Protein AF-A0A8H5FIM6-F1 (afdb_monomer)

Foldseek 3Di:
DDWDKDFDPPVVDPPDPVVSVVSVVVARFTATWDADPVVRQIVVHDDDDDPVDDDPDDPPVRRPAGCPDPVNVVVVVVVVVVVVVVVVVVVVVVVD

Radius of gyration: 16.56 Å; Cα contacts (8 Å, |Δi|>4): 83; chains: 1; bounding box: 33×30×46 Å

Solvent-accessible surface area (backbone atoms only — not comparable to full-atom values): 6013 Å² total; per-residue (Å²): 121,56,75,67,78,68,77,65,80,89,64,92,78,57,92,40,72,66,54,46,54,48,50,57,69,71,38,55,45,36,42,82,43,48,39,42,75,93,78,71,43,50,44,67,68,77,76,76,86,54,92,91,48,94,60,90,69,78,60,78,86,51,50,76,28,39,45,80,42,75,67,23,36,51,53,51,51,52,53,51,52,54,51,50,52,52,53,54,54,51,62,62,63,75,75,114

Organism: NCBI:txid182062

Secondary structure (DSSP, 8-state):
-----------TT-SSHHHHHHHHHT--EE---EEETTTTEEESPPPPPPSSS---SPPGGG--EETTSHHHHHHHHHHHHHHHHHHHHHHHHTT-

Mean predicted aligned error: 10.17 Å

Sequence (96 aa):
MFIEIKTYLCLDDMASRELADRQIATGMRFAEYKYEAATRKLTPTAIPWDHEVVNDVAPAERWQHELLDRDGEKVFRRVVEEVKSMCSAITIQSST

pLDDT: mean 73.49, std 16.87, range [37.88, 92.5]

Structure (mmCIF, N/CA/C/O backbone):
data_AF-A0A8H5FIM6-F1
#
_entry.id   AF-A0A8H5FIM6-F1
#
loop_
_atom_site.group_PDB
_atom_site.id
_atom_site.type_symbol
_atom_site.label_atom_id
_atom_site.label_alt_id
_atom_site.label_comp_id
_atom_site.label_asym_id
_atom_site.label_entity_id
_atom_site.label_seq_id
_atom_site.pdbx_PDB_ins_code
_atom_site.Cartn_x
_atom_site.Cartn_y
_atom_site.Cartn_z
_atom_site.occupancy
_atom_site.B_iso_or_equiv
_atom_site.auth_seq_id
_atom_site.auth_comp_id
_atom_site.auth_asym_id
_atom_site.auth_atom_id
_atom_site.pdbx_PDB_model_num
ATOM 1 N N . MET A 1 1 ? -7.236 -2.121 11.837 1.00 46.69 1 MET A N 1
ATOM 2 C CA . MET A 1 1 ? -6.691 -2.382 10.486 1.00 46.69 1 MET A CA 1
ATOM 3 C C . MET A 1 1 ? -5.215 -2.008 10.537 1.00 46.69 1 MET A C 1
ATOM 5 O O . MET A 1 1 ? -4.876 -1.140 11.319 1.00 46.69 1 MET A O 1
ATOM 9 N N . PHE A 1 2 ? -4.319 -2.694 9.838 1.00 37.88 2 PHE A N 1
ATOM 10 C CA . PHE A 1 2 ? -2.902 -2.308 9.776 1.00 37.88 2 PHE A CA 1
ATOM 11 C C . PHE A 1 2 ? -2.620 -1.982 8.315 1.00 37.88 2 PHE A C 1
ATOM 13 O O . PHE A 1 2 ? -3.001 -2.764 7.448 1.00 37.88 2 PHE A O 1
ATOM 20 N N . ILE A 1 3 ? -2.057 -0.813 8.030 1.00 43.81 3 ILE A N 1
ATOM 21 C CA . ILE A 1 3 ? -1.744 -0.418 6.657 1.00 43.81 3 ILE A CA 1
ATOM 22 C C . ILE A 1 3 ? -0.233 -0.279 6.585 1.00 43.81 3 ILE A C 1
ATOM 24 O O . ILE A 1 3 ? 0.346 0.594 7.227 1.00 43.81 3 ILE A O 1
ATOM 28 N N . GLU A 1 4 ? 0.397 -1.171 5.831 1.00 41.09 4 GLU A N 1
ATOM 29 C CA . GLU A 1 4 ? 1.811 -1.070 5.505 1.00 41.09 4 GLU A CA 1
ATOM 30 C C . GLU A 1 4 ? 1.933 -0.316 4.181 1.00 41.09 4 GLU A C 1
ATOM 32 O O . GLU A 1 4 ? 1.568 -0.832 3.125 1.00 41.09 4 GLU A O 1
ATOM 37 N N . ILE A 1 5 ? 2.412 0.926 4.237 1.00 49.16 5 ILE A N 1
ATOM 38 C CA . ILE A 1 5 ? 2.738 1.695 3.037 1.00 49.16 5 ILE A CA 1
ATOM 39 C C . ILE A 1 5 ? 4.228 1.516 2.787 1.00 49.16 5 ILE A C 1
ATOM 41 O O . ILE A 1 5 ? 5.057 2.184 3.404 1.00 49.16 5 ILE A O 1
ATOM 45 N N . LYS A 1 6 ? 4.578 0.609 1.878 1.00 50.75 6 LYS A N 1
ATOM 46 C CA . LYS A 1 6 ? 5.948 0.519 1.382 1.00 50.75 6 LYS A CA 1
ATOM 47 C C . LYS A 1 6 ? 6.125 1.488 0.217 1.00 50.75 6 LYS A C 1
ATOM 49 O O . LYS A 1 6 ? 5.668 1.228 -0.893 1.00 50.75 6 LYS A O 1
ATOM 54 N N . THR A 1 7 ? 6.774 2.619 0.472 1.00 45.94 7 THR A N 1
ATOM 55 C CA . THR A 1 7 ? 7.263 3.506 -0.588 1.00 45.94 7 THR A CA 1
ATOM 56 C C . THR A 1 7 ? 8.671 3.066 -0.963 1.00 45.94 7 THR A C 1
ATOM 58 O O . THR A 1 7 ? 9.611 3.314 -0.210 1.00 45.94 7 THR A O 1
ATOM 61 N N . TYR A 1 8 ? 8.823 2.415 -2.111 1.00 46.22 8 TYR A N 1
ATOM 62 C CA . TYR A 1 8 ? 10.138 2.176 -2.693 1.00 46.22 8 TYR A CA 1
ATOM 63 C C . TYR A 1 8 ? 10.373 3.236 -3.769 1.00 46.22 8 TYR A C 1
ATOM 65 O O . TYR A 1 8 ? 9.575 3.379 -4.695 1.00 46.22 8 TYR A O 1
ATOM 73 N N . LEU A 1 9 ? 11.469 3.989 -3.659 1.00 44.78 9 LEU A N 1
ATOM 74 C CA . LEU A 1 9 ? 12.103 4.513 -4.863 1.00 44.78 9 LEU A CA 1
ATOM 75 C C . LEU A 1 9 ? 12.707 3.280 -5.534 1.00 44.78 9 LEU A C 1
ATOM 77 O O . LEU A 1 9 ? 13.582 2.646 -4.951 1.00 44.78 9 LEU A O 1
ATOM 81 N N . CYS A 1 10 ? 12.194 2.889 -6.699 1.00 41.59 10 CYS A N 1
ATOM 82 C CA . CYS A 1 10 ? 12.852 1.870 -7.507 1.00 41.59 10 CYS A CA 1
ATOM 83 C C . CYS A 1 10 ? 14.192 2.473 -7.958 1.00 41.59 10 CYS A C 1
ATOM 85 O O . CYS A 1 10 ? 14.221 3.298 -8.869 1.00 41.59 10 CYS A O 1
ATOM 87 N N . LEU A 1 11 ? 15.269 2.168 -7.228 1.00 49.19 11 LEU A N 1
ATOM 88 C CA . LEU A 1 11 ? 16.625 2.668 -7.485 1.00 49.19 11 LEU A CA 1
ATOM 89 C C . LEU A 1 11 ? 17.492 1.611 -8.183 1.00 49.19 11 LEU A C 1
ATOM 91 O O . LEU A 1 11 ? 18.709 1.776 -8.237 1.00 49.19 11 LEU A O 1
ATOM 95 N N . ASP A 1 12 ? 16.886 0.542 -8.707 1.00 43.84 12 ASP A N 1
ATOM 96 C CA . ASP A 1 12 ? 17.611 -0.649 -9.165 1.00 43.84 12 ASP A CA 1
ATOM 97 C C . ASP A 1 12 ? 18.520 -0.404 -10.386 1.00 43.84 12 ASP A C 1
ATOM 99 O O . ASP A 1 12 ? 19.359 -1.246 -10.691 1.00 43.84 12 ASP A O 1
ATOM 103 N N . ASP A 1 13 ? 18.440 0.761 -11.045 1.00 48.09 13 ASP A N 1
ATOM 104 C CA . ASP A 1 13 ? 19.359 1.142 -12.131 1.00 48.09 13 ASP A CA 1
ATOM 105 C C . ASP A 1 13 ? 19.540 2.670 -12.261 1.00 48.09 13 ASP A C 1
ATOM 107 O O . ASP A 1 13 ? 19.192 3.305 -13.260 1.00 48.09 13 ASP A O 1
ATOM 111 N N . MET A 1 14 ? 20.034 3.324 -11.206 1.00 49.34 14 MET A N 1
ATOM 112 C CA . MET A 1 14 ? 20.254 4.779 -11.212 1.00 49.34 14 MET A CA 1
ATOM 113 C C . MET A 1 14 ? 21.707 5.115 -11.545 1.00 49.34 14 MET A C 1
ATOM 115 O O . MET A 1 14 ? 22.449 5.638 -10.715 1.00 49.34 14 MET A O 1
ATOM 119 N N . ALA A 1 15 ? 22.118 4.851 -12.786 1.00 53.69 15 ALA A N 1
ATOM 120 C CA . ALA A 1 15 ? 23.452 5.208 -13.277 1.00 53.69 15 ALA A CA 1
ATOM 121 C C . ALA A 1 15 ? 23.739 6.729 -13.237 1.00 53.69 15 ALA A C 1
ATOM 123 O O . ALA A 1 15 ? 24.892 7.147 -13.365 1.00 53.69 15 ALA A O 1
ATOM 124 N N . SER A 1 16 ? 22.716 7.580 -13.066 1.00 53.66 16 SER A N 1
ATOM 125 C CA . SER A 1 16 ? 22.882 9.030 -12.963 1.00 53.66 16 SER A CA 1
ATOM 126 C C . SER A 1 16 ? 21.738 9.732 -12.221 1.00 53.66 16 SER A C 1
ATOM 128 O O . SER A 1 16 ? 20.601 9.261 -12.161 1.00 53.66 16 SER A O 1
ATOM 130 N N . ARG A 1 17 ? 22.046 10.928 -11.702 1.00 54.16 17 ARG A N 1
ATOM 131 C CA . ARG A 1 17 ? 21.091 11.850 -11.064 1.00 54.16 17 ARG A CA 1
ATOM 132 C C . ARG A 1 17 ? 19.944 12.255 -11.998 1.00 54.16 17 ARG A C 1
ATOM 134 O O . ARG A 1 17 ? 18.825 12.424 -11.543 1.00 54.16 17 ARG A O 1
ATOM 141 N N . GLU A 1 18 ? 20.204 12.325 -13.300 1.00 57.53 18 GLU A N 1
ATOM 142 C CA . GLU A 1 18 ? 19.204 12.662 -14.317 1.00 57.53 18 GLU A CA 1
ATOM 143 C C . GLU A 1 18 ? 18.159 11.554 -14.497 1.00 57.53 18 GLU A C 1
ATOM 145 O O . GLU A 1 18 ? 16.979 11.851 -14.647 1.00 57.53 18 GLU A O 1
ATOM 150 N N . LEU A 1 19 ? 18.559 10.278 -14.419 1.00 55.44 19 LEU A N 1
ATOM 151 C CA . LEU A 1 19 ? 17.618 9.157 -14.417 1.00 55.44 19 LEU A CA 1
ATOM 152 C C . LEU A 1 19 ? 16.771 9.161 -13.137 1.00 55.44 19 LEU A C 1
ATOM 154 O O . LEU A 1 19 ? 15.575 8.893 -13.212 1.00 55.44 19 LEU A O 1
ATOM 158 N N . ALA A 1 20 ? 17.361 9.506 -11.986 1.00 55.97 20 ALA A N 1
ATOM 159 C CA . ALA A 1 20 ? 16.635 9.612 -10.717 1.00 55.97 20 ALA A CA 1
ATOM 160 C C . ALA A 1 20 ? 15.600 10.733 -10.751 1.00 55.97 20 ALA A C 1
ATOM 162 O O . ALA A 1 20 ? 14.444 10.521 -10.389 1.00 55.97 20 ALA A O 1
ATOM 163 N N . ASP A 1 21 ? 15.984 11.891 -11.283 1.00 55.41 21 ASP A N 1
ATOM 164 C CA . ASP A 1 21 ? 15.081 13.015 -11.501 1.00 55.41 21 ASP A CA 1
ATOM 165 C C . ASP A 1 21 ? 13.979 12.650 -12.510 1.00 55.41 21 ASP A C 1
ATOM 167 O O . ASP A 1 21 ? 12.823 13.022 -12.319 1.00 55.41 21 ASP A O 1
ATOM 171 N N . ARG A 1 22 ? 14.290 11.849 -13.539 1.00 54.09 22 ARG A N 1
ATOM 172 C CA . ARG A 1 22 ? 13.298 11.313 -14.484 1.00 54.09 22 ARG A CA 1
ATOM 173 C C . ARG A 1 22 ? 12.329 10.336 -13.825 1.00 54.09 22 ARG A C 1
ATOM 175 O O . ARG A 1 22 ? 11.141 10.414 -14.111 1.00 54.09 22 ARG A O 1
ATOM 182 N N . GLN A 1 23 ? 12.814 9.467 -12.939 1.00 58.53 23 GLN A N 1
ATOM 183 C CA . GLN A 1 23 ? 11.998 8.505 -12.199 1.00 58.53 23 GLN A CA 1
ATOM 184 C C . GLN A 1 23 ? 11.060 9.220 -11.211 1.00 58.53 23 GLN A C 1
ATOM 186 O O . GLN A 1 23 ? 9.875 8.895 -11.129 1.00 58.53 23 GLN A O 1
ATOM 191 N N . ILE A 1 24 ? 11.572 10.242 -10.515 1.00 58.69 24 ILE A N 1
ATOM 192 C CA . ILE A 1 24 ? 10.790 11.159 -9.672 1.00 58.69 24 ILE A CA 1
ATOM 193 C C . ILE A 1 24 ? 9.753 11.910 -10.526 1.00 58.69 24 ILE A C 1
ATOM 195 O O . ILE A 1 24 ? 8.603 12.053 -10.108 1.00 58.69 24 ILE A O 1
ATOM 199 N N . ALA A 1 25 ? 10.125 12.333 -11.740 1.00 55.03 25 ALA A N 1
ATOM 200 C CA . ALA A 1 25 ? 9.232 13.001 -12.687 1.00 55.03 25 ALA A CA 1
ATOM 201 C C . ALA A 1 25 ? 8.175 12.069 -13.311 1.00 55.03 25 ALA A C 1
ATOM 203 O O . ALA A 1 25 ? 7.100 12.544 -13.663 1.00 55.03 25 ALA A O 1
ATOM 204 N N . THR A 1 26 ? 8.429 10.758 -13.413 1.00 57.22 26 THR A N 1
ATOM 205 C CA . THR A 1 26 ? 7.438 9.739 -13.828 1.00 57.22 26 THR A CA 1
ATOM 206 C C . THR A 1 26 ? 6.475 9.313 -12.712 1.00 57.22 26 THR A C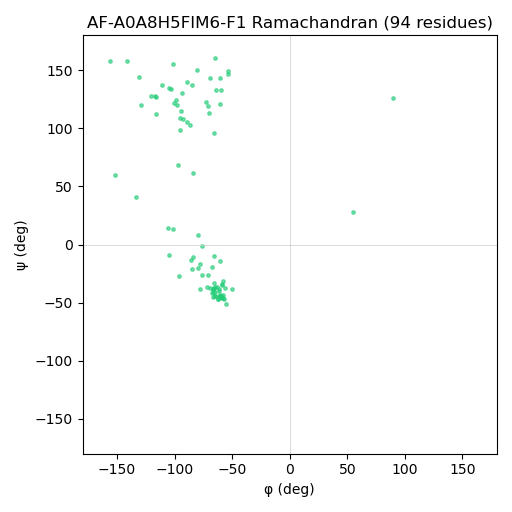 1
ATOM 208 O O . THR A 1 26 ? 5.687 8.390 -12.910 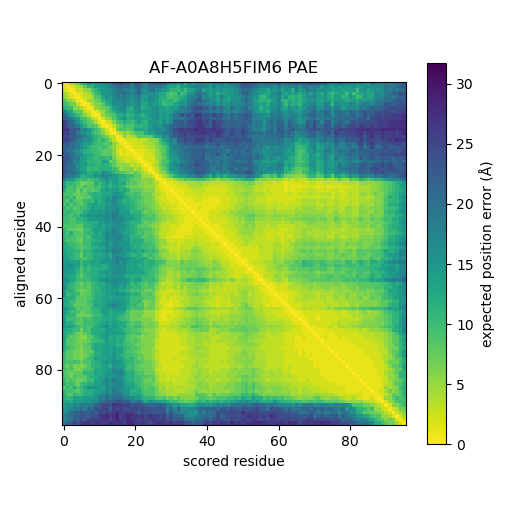1.00 57.22 26 THR A O 1
ATOM 211 N N . GLY A 1 27 ? 6.514 9.998 -11.564 1.00 62.53 27 GLY A N 1
ATOM 212 C CA . GLY A 1 27 ? 5.535 9.870 -10.492 1.00 62.53 27 GLY A CA 1
ATOM 213 C C . GLY A 1 27 ? 5.899 8.791 -9.474 1.00 62.53 27 GLY A C 1
ATOM 214 O O . GLY A 1 27 ? 6.112 7.624 -9.799 1.00 62.53 27 GLY A O 1
ATOM 215 N N . MET A 1 28 ? 5.943 9.173 -8.194 1.00 75.62 28 MET A N 1
ATOM 216 C CA . MET A 1 28 ? 6.054 8.215 -7.092 1.00 75.62 28 MET A CA 1
ATOM 217 C C . MET A 1 28 ? 4.838 7.289 -7.122 1.00 75.62 28 MET A C 1
ATOM 219 O O . MET A 1 28 ? 3.709 7.765 -7.012 1.00 75.62 28 MET A O 1
ATOM 223 N N . ARG A 1 29 ? 5.045 5.978 -7.260 1.00 81.50 29 ARG A N 1
ATOM 224 C CA . ARG A 1 29 ? 3.952 5.001 -7.227 1.00 81.50 29 ARG A CA 1
ATOM 225 C C . ARG A 1 29 ? 3.858 4.302 -5.882 1.00 81.50 29 ARG A C 1
ATOM 227 O O . ARG A 1 29 ? 4.844 4.205 -5.157 1.00 81.50 29 ARG A O 1
ATOM 234 N N . PHE A 1 30 ? 2.672 3.804 -5.552 1.00 81.81 30 PHE A N 1
ATOM 235 C CA . PHE A 1 30 ? 2.453 2.992 -4.360 1.00 81.81 30 PHE A CA 1
ATOM 236 C C . PHE A 1 30 ? 1.469 1.845 -4.602 1.00 81.81 30 PHE A C 1
ATOM 238 O O . PHE A 1 30 ? 0.651 1.867 -5.527 1.00 81.81 30 PHE A O 1
ATOM 245 N N . ALA A 1 31 ? 1.583 0.831 -3.746 1.00 84.69 31 ALA A N 1
ATOM 246 C CA . ALA A 1 31 ? 0.712 -0.333 -3.691 1.00 84.69 31 ALA A CA 1
ATOM 247 C C . ALA A 1 31 ? -0.129 -0.286 -2.409 1.00 84.69 31 ALA A C 1
ATOM 249 O O . ALA A 1 31 ? 0.394 0.010 -1.334 1.00 84.69 31 ALA A O 1
ATOM 250 N N . GLU A 1 32 ? -1.419 -0.599 -2.511 1.00 85.06 32 GLU A N 1
ATOM 251 C CA . GLU A 1 32 ? -2.301 -0.721 -1.349 1.00 85.06 32 GLU A CA 1
ATOM 252 C C . GLU A 1 32 ? -2.357 -2.178 -0.872 1.00 85.06 32 GLU A C 1
ATOM 254 O O . GLU A 1 32 ? -2.605 -3.096 -1.658 1.00 85.06 32 GLU A O 1
ATOM 259 N N . TYR A 1 33 ? -2.161 -2.377 0.432 1.00 86.50 33 TYR A N 1
ATOM 260 C CA . TYR A 1 33 ? -2.351 -3.658 1.100 1.00 86.50 33 TYR A CA 1
ATOM 261 C C . TYR A 1 33 ? -3.412 -3.527 2.187 1.00 86.50 33 TYR A C 1
ATOM 263 O O . TYR A 1 33 ? -3.319 -2.688 3.082 1.00 86.50 33 TYR A O 1
ATOM 271 N N . LYS A 1 34 ? -4.404 -4.413 2.138 1.00 86.19 34 LYS A N 1
ATOM 272 C CA . LYS A 1 34 ? -5.454 -4.524 3.143 1.00 86.19 34 LYS A CA 1
ATOM 273 C C . LYS A 1 34 ? -5.126 -5.637 4.125 1.00 86.19 34 LYS A C 1
ATOM 275 O O . LYS A 1 34 ? -5.051 -6.803 3.739 1.00 86.19 34 LYS A O 1
ATOM 280 N N . TYR A 1 35 ? -4.999 -5.284 5.399 1.00 84.06 35 TYR A N 1
ATOM 281 C CA . TYR A 1 35 ? -4.848 -6.245 6.488 1.00 84.06 35 TYR A CA 1
ATOM 282 C C . TYR A 1 35 ? -6.166 -6.471 7.232 1.00 84.06 35 TYR A C 1
ATOM 284 O O . TYR A 1 35 ? -6.743 -5.547 7.816 1.00 84.06 35 TYR A O 1
ATOM 292 N N . GLU A 1 36 ? -6.612 -7.722 7.273 1.00 86.62 36 GLU A N 1
ATOM 293 C CA . GLU A 1 36 ? -7.757 -8.158 8.063 1.00 86.62 36 GLU A CA 1
ATOM 294 C C . GLU A 1 36 ? -7.291 -8.715 9.414 1.00 86.62 36 GLU A C 1
ATOM 296 O O . GLU A 1 36 ? -6.723 -9.801 9.499 1.00 86.62 36 GLU A O 1
ATOM 301 N N . ALA A 1 37 ? -7.559 -7.983 10.498 1.00 80.75 37 ALA A N 1
ATOM 302 C CA . ALA A 1 37 ? -7.051 -8.336 11.826 1.00 80.75 37 ALA A CA 1
ATOM 303 C C . ALA A 1 37 ? -7.620 -9.654 12.383 1.00 80.75 37 ALA A C 1
ATOM 305 O O . ALA A 1 37 ? -6.902 -10.374 13.074 1.00 80.75 37 ALA A O 1
ATOM 306 N N . ALA A 1 38 ? -8.879 -9.985 12.069 1.00 85.81 38 ALA A N 1
ATOM 307 C CA . ALA A 1 38 ? -9.537 -11.199 12.558 1.00 85.81 38 ALA A CA 1
ATOM 308 C C . ALA A 1 38 ? -8.883 -12.480 12.017 1.00 85.81 38 ALA A C 1
ATOM 310 O O . ALA A 1 38 ? -8.753 -13.467 12.735 1.00 85.81 38 ALA A O 1
ATOM 311 N N . THR A 1 39 ? -8.447 -12.453 10.756 1.00 90.00 39 THR A N 1
ATOM 312 C CA . THR A 1 39 ? -7.857 -13.605 10.057 1.00 90.00 39 THR A CA 1
ATOM 313 C C . THR A 1 39 ? -6.340 -13.500 9.913 1.00 90.00 39 THR A C 1
ATOM 315 O O . THR A 1 39 ? -5.698 -14.459 9.490 1.00 90.00 39 THR A O 1
ATOM 318 N N . ARG A 1 40 ? -5.768 -12.336 10.249 1.00 86.38 40 ARG A N 1
ATOM 319 C CA . ARG A 1 40 ? -4.372 -11.944 9.999 1.00 86.38 40 ARG A CA 1
ATOM 320 C C . ARG A 1 40 ? -3.967 -12.047 8.525 1.00 86.38 40 ARG A C 1
ATOM 322 O O . ARG A 1 40 ? -2.799 -12.269 8.214 1.00 86.38 40 ARG A O 1
ATOM 329 N N . LYS A 1 41 ? -4.926 -11.903 7.607 1.00 89.06 41 LYS A N 1
ATOM 330 C CA . LYS A 1 41 ? -4.680 -11.988 6.163 1.00 89.06 41 LYS A CA 1
ATOM 331 C C . LYS A 1 41 ? -4.330 -10.626 5.580 1.00 89.06 41 LYS A C 1
ATOM 333 O O . LYS A 1 41 ? -4.965 -9.624 5.902 1.00 89.06 41 LYS A O 1
ATOM 338 N N . LEU A 1 42 ? -3.361 -10.627 4.669 1.00 88.62 42 LEU A N 1
ATOM 339 C CA . LEU A 1 42 ? -3.001 -9.484 3.837 1.00 88.62 42 LEU A CA 1
ATOM 340 C C . LEU A 1 42 ? -3.525 -9.706 2.413 1.00 88.62 42 LEU A C 1
ATOM 342 O O . LEU A 1 42 ? -3.376 -10.801 1.867 1.00 88.62 42 LEU A O 1
ATOM 346 N N . THR A 1 43 ? -4.146 -8.688 1.821 1.00 89.12 43 THR A N 1
ATOM 347 C CA . THR A 1 43 ? -4.601 -8.697 0.424 1.00 89.12 43 THR A CA 1
ATOM 348 C C . THR A 1 43 ? -4.101 -7.439 -0.293 1.00 89.12 43 THR A C 1
ATOM 350 O O . THR A 1 43 ? -4.476 -6.348 0.131 1.00 89.12 43 THR A O 1
ATOM 353 N N . PRO A 1 44 ? -3.296 -7.557 -1.363 1.00 88.81 44 PRO A N 1
ATOM 354 C CA . PRO A 1 44 ? -2.772 -8.804 -1.924 1.00 88.81 44 PRO A CA 1
ATOM 355 C C . PRO A 1 44 ? -1.827 -9.531 -0.952 1.00 88.81 44 PRO A C 1
ATOM 357 O O . PRO A 1 44 ? -1.327 -8.948 0.009 1.00 88.81 44 PRO A O 1
ATOM 360 N N . THR A 1 45 ? -1.617 -10.831 -1.170 1.00 87.56 45 THR A N 1
ATOM 361 C CA . THR A 1 45 ? -0.766 -11.648 -0.292 1.00 87.56 45 THR A CA 1
ATOM 362 C C . THR A 1 45 ? 0.660 -11.104 -0.261 1.00 87.56 45 THR A C 1
ATOM 364 O O . THR A 1 45 ? 1.183 -10.636 -1.281 1.00 87.56 45 THR A O 1
ATOM 367 N N . ALA A 1 46 ? 1.288 -11.174 0.914 1.00 84.62 46 ALA A N 1
ATOM 368 C CA . ALA A 1 46 ? 2.692 -10.831 1.088 1.00 84.62 46 ALA A CA 1
ATOM 369 C C . ALA A 1 46 ? 3.572 -11.608 0.096 1.00 84.62 46 ALA A C 1
ATOM 371 O O . ALA A 1 46 ? 3.255 -12.737 -0.284 1.00 84.62 46 ALA A O 1
ATOM 372 N N . ILE A 1 47 ? 4.656 -10.977 -0.343 1.00 83.75 47 ILE A N 1
ATOM 373 C CA . ILE A 1 47 ? 5.632 -11.606 -1.232 1.00 83.75 47 ILE A CA 1
ATOM 374 C C . ILE A 1 47 ? 6.401 -12.625 -0.383 1.00 83.75 47 ILE A C 1
ATOM 376 O O . ILE A 1 47 ? 6.930 -12.234 0.661 1.00 83.75 47 ILE A O 1
ATOM 380 N N . PRO A 1 48 ? 6.413 -13.919 -0.753 1.00 85.25 48 PRO A N 1
ATOM 381 C CA . PRO A 1 48 ? 7.194 -14.916 -0.032 1.00 85.25 48 PRO A CA 1
ATOM 382 C C . PRO A 1 48 ? 8.667 -14.529 -0.071 1.00 85.25 48 PRO A C 1
ATOM 384 O O . PRO A 1 48 ? 9.165 -14.191 -1.138 1.00 85.25 48 PRO A O 1
ATOM 387 N N . TRP A 1 49 ? 9.357 -14.573 1.065 1.00 84.12 49 TRP A N 1
ATOM 388 C CA . TRP A 1 49 ? 10.786 -14.282 1.095 1.00 84.12 49 TRP A CA 1
ATOM 389 C C . TRP A 1 49 ? 11.563 -15.329 0.289 1.00 84.12 49 TRP A C 1
ATOM 391 O O . TRP A 1 49 ? 11.317 -16.527 0.442 1.00 84.12 49 TRP A O 1
ATOM 401 N N . ASP A 1 50 ? 12.477 -14.866 -0.562 1.00 86.31 50 ASP A N 1
ATOM 402 C CA . ASP A 1 50 ? 13.417 -15.711 -1.292 1.00 86.31 50 ASP A CA 1
ATOM 403 C C . ASP A 1 50 ? 14.805 -15.624 -0.634 1.00 86.31 50 ASP A C 1
ATOM 405 O O . ASP A 1 50 ? 15.280 -14.551 -0.262 1.00 86.31 50 ASP A O 1
ATOM 409 N N . HIS A 1 51 ? 15.434 -16.780 -0.430 1.00 88.62 51 HIS A N 1
ATOM 410 C CA . HIS A 1 51 ? 16.734 -16.886 0.229 1.00 88.62 51 HIS A CA 1
ATOM 411 C C . HIS A 1 51 ? 17.911 -16.680 -0.732 1.00 88.62 51 HIS A C 1
ATOM 413 O O . HIS A 1 51 ? 19.020 -16.398 -0.278 1.00 88.62 51 HIS A O 1
ATOM 419 N N . GLU A 1 52 ? 17.690 -16.861 -2.033 1.00 92.50 52 GLU A N 1
ATOM 420 C CA . GLU A 1 52 ? 18.721 -16.769 -3.066 1.00 92.50 52 GLU A CA 1
ATOM 421 C C . GLU A 1 52 ? 18.743 -15.386 -3.723 1.00 92.50 52 GLU A C 1
ATOM 423 O O . GLU A 1 52 ? 19.800 -14.937 -4.171 1.00 92.50 52 GLU A O 1
ATOM 428 N N . VAL A 1 53 ? 17.602 -14.687 -3.746 1.00 84.44 53 VAL A N 1
ATOM 429 C CA . VAL A 1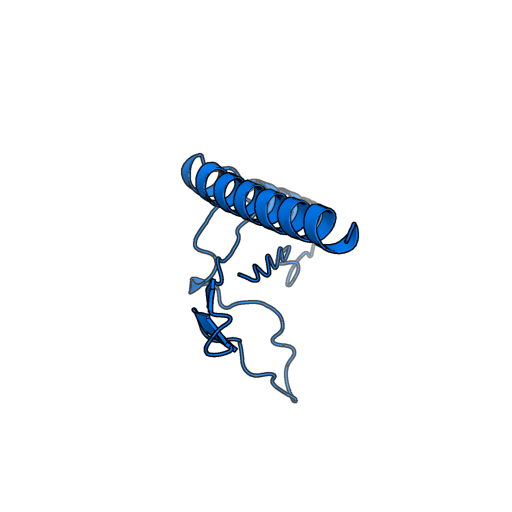 53 ? 17.475 -13.352 -4.342 1.00 84.44 53 VAL A CA 1
ATOM 430 C C . VAL A 1 53 ? 16.773 -12.366 -3.415 1.00 84.44 53 VAL A C 1
ATOM 432 O O . VAL A 1 53 ? 15.837 -12.701 -2.695 1.00 84.44 53 VAL A O 1
ATOM 435 N N . VAL A 1 54 ? 17.207 -11.105 -3.454 1.00 79.25 54 VAL A N 1
ATOM 436 C CA . VAL A 1 54 ? 16.511 -10.024 -2.750 1.00 79.25 54 VAL A CA 1
ATOM 437 C C . VAL A 1 54 ? 15.192 -9.747 -3.470 1.00 79.25 54 VAL A C 1
ATOM 439 O O . VAL A 1 54 ? 15.185 -9.402 -4.649 1.00 79.25 54 VAL A O 1
ATOM 442 N N . ASN A 1 55 ? 14.076 -9.913 -2.762 1.00 79.00 55 ASN A N 1
ATOM 443 C CA . ASN A 1 55 ? 12.728 -9.724 -3.293 1.00 79.00 55 ASN A CA 1
ATOM 444 C C . ASN A 1 55 ? 11.837 -8.892 -2.351 1.00 79.00 55 ASN A C 1
ATOM 446 O O . ASN A 1 55 ? 10.662 -9.189 -2.129 1.00 79.00 55 ASN A O 1
ATOM 450 N N . ASP A 1 56 ? 12.413 -7.839 -1.773 1.00 72.62 56 ASP A N 1
ATOM 451 C CA . ASP A 1 56 ? 11.718 -6.922 -0.869 1.00 72.62 56 ASP A CA 1
ATOM 452 C C . ASP A 1 56 ? 10.826 -5.903 -1.604 1.00 72.62 56 ASP A C 1
ATOM 454 O O . ASP A 1 56 ? 9.905 -5.343 -0.997 1.00 72.62 56 ASP A O 1
ATOM 458 N N . VAL A 1 57 ? 11.037 -5.723 -2.910 1.00 75.00 57 VAL A N 1
ATOM 459 C CA . VAL A 1 57 ? 10.244 -4.857 -3.790 1.00 75.00 57 VAL A CA 1
ATOM 460 C C . VAL A 1 57 ? 9.002 -5.579 -4.322 1.00 75.00 57 VAL A C 1
ATOM 462 O O . VAL A 1 57 ? 9.041 -6.736 -4.740 1.00 75.00 57 VAL A O 1
ATOM 465 N N . ALA A 1 58 ? 7.868 -4.875 -4.341 1.00 76.81 58 ALA A N 1
ATOM 466 C CA . ALA A 1 58 ? 6.639 -5.402 -4.922 1.00 76.81 58 ALA A CA 1
ATOM 467 C C . ALA A 1 58 ? 6.715 -5.538 -6.453 1.00 76.81 58 ALA A C 1
ATOM 469 O O . ALA A 1 58 ? 7.268 -4.647 -7.098 1.00 76.81 58 ALA A O 1
ATOM 470 N N . PRO A 1 59 ? 6.116 -6.591 -7.051 1.00 81.12 59 PRO A N 1
ATOM 471 C CA . PRO A 1 59 ? 6.018 -6.719 -8.504 1.00 81.12 59 PRO A CA 1
ATOM 472 C C . PRO A 1 59 ? 5.390 -5.486 -9.162 1.00 81.12 59 PRO A C 1
ATOM 474 O O . PRO A 1 59 ? 4.530 -4.833 -8.559 1.00 81.12 59 PRO A O 1
ATOM 477 N N . ALA A 1 60 ? 5.795 -5.193 -10.402 1.00 78.62 60 ALA A N 1
ATOM 478 C CA . ALA A 1 60 ? 5.389 -4.010 -11.167 1.00 78.62 60 ALA A CA 1
ATOM 479 C C . ALA A 1 60 ? 3.861 -3.808 -11.186 1.00 78.62 60 ALA A C 1
ATOM 481 O O . ALA A 1 60 ? 3.367 -2.692 -11.041 1.00 78.62 60 ALA A O 1
ATOM 482 N N . GLU A 1 61 ? 3.107 -4.901 -11.274 1.00 81.38 61 GLU A N 1
ATOM 483 C CA . GLU A 1 61 ? 1.648 -4.925 -11.381 1.00 81.38 61 GLU A CA 1
ATOM 484 C C . GLU A 1 61 ? 0.946 -4.433 -10.106 1.00 81.38 61 GLU A C 1
ATOM 486 O O . GLU A 1 61 ? -0.225 -4.061 -10.145 1.00 81.38 61 GLU A O 1
ATOM 491 N N . ARG A 1 62 ? 1.642 -4.428 -8.960 1.00 83.50 62 ARG A N 1
ATOM 492 C CA . ARG A 1 62 ? 1.087 -3.956 -7.682 1.00 83.50 62 ARG A CA 1
ATOM 493 C C . ARG A 1 62 ? 1.220 -2.447 -7.490 1.00 83.50 62 ARG A C 1
ATOM 495 O O . ARG A 1 62 ? 0.565 -1.906 -6.602 1.00 83.50 62 ARG A O 1
ATOM 502 N N . TRP A 1 63 ? 2.016 -1.758 -8.304 1.00 84.31 63 TRP A N 1
ATOM 503 C CA . TRP A 1 63 ? 2.241 -0.311 -8.220 1.00 84.31 63 TRP A CA 1
ATOM 504 C C . TRP A 1 63 ? 1.138 0.469 -8.946 1.00 84.31 63 TRP A C 1
ATOM 506 O O . TRP A 1 63 ? 1.375 1.162 -9.932 1.00 84.31 63 TRP A O 1
ATOM 516 N N . GLN A 1 64 ? -0.094 0.307 -8.466 1.00 83.00 64 GLN A N 1
ATOM 517 C CA . GLN A 1 64 ? -1.316 0.698 -9.180 1.00 83.00 64 GLN A CA 1
ATOM 518 C C . GLN A 1 64 ? -1.628 2.196 -9.086 1.00 83.00 64 GLN A C 1
ATOM 520 O O . GLN A 1 64 ? -2.400 2.713 -9.891 1.00 83.00 64 GLN A O 1
ATOM 525 N N . HIS A 1 65 ? -1.067 2.892 -8.094 1.00 85.31 65 HIS A N 1
ATOM 526 C CA . HIS A 1 65 ? -1.406 4.282 -7.813 1.00 85.31 65 HIS A CA 1
ATOM 527 C C . HIS A 1 65 ? -0.206 5.188 -8.015 1.00 85.31 65 HIS A C 1
ATOM 529 O O . HIS A 1 65 ? 0.841 4.971 -7.413 1.00 85.31 65 HIS A O 1
ATOM 535 N N . GLU A 1 66 ? -0.376 6.231 -8.819 1.00 85.56 66 GLU A N 1
ATOM 536 C CA . GLU A 1 66 ? 0.599 7.304 -8.967 1.00 85.56 66 GLU A CA 1
ATOM 537 C C . GLU A 1 66 ? 0.244 8.452 -8.024 1.00 85.56 66 GLU A C 1
ATOM 539 O O . GLU A 1 66 ? -0.802 9.076 -8.156 1.00 85.56 66 GLU A O 1
ATOM 544 N N . LEU A 1 67 ? 1.108 8.717 -7.047 1.00 82.19 67 LEU A N 1
ATOM 545 C CA . LEU A 1 67 ? 0.855 9.640 -5.941 1.00 82.19 67 LEU A CA 1
ATOM 546 C C . LEU A 1 67 ? 0.556 11.071 -6.399 1.00 82.19 67 LEU A C 1
ATOM 548 O O . LEU A 1 67 ? -0.221 11.763 -5.749 1.00 82.19 67 LEU A O 1
ATOM 552 N N . LEU A 1 68 ? 1.206 11.511 -7.479 1.00 82.00 68 LEU A N 1
ATOM 553 C CA . LEU A 1 68 ? 1.082 12.874 -7.996 1.00 82.00 68 LEU A CA 1
ATOM 554 C C . LEU A 1 68 ? -0.134 13.060 -8.914 1.00 82.00 68 LEU A C 1
ATOM 556 O O . LEU A 1 68 ? -0.483 14.198 -9.229 1.00 82.00 68 LEU A O 1
ATOM 560 N N . ASP A 1 69 ? -0.794 11.973 -9.316 1.00 85.81 69 ASP A N 1
ATOM 561 C CA . ASP A 1 69 ? -2.094 12.056 -9.970 1.00 85.81 69 ASP A CA 1
ATOM 562 C C . ASP A 1 69 ? -3.209 12.243 -8.929 1.00 85.81 69 ASP A C 1
ATOM 564 O O . ASP A 1 69 ? -3.130 11.772 -7.793 1.00 85.81 69 ASP A O 1
ATOM 568 N N . ARG A 1 70 ? -4.290 12.915 -9.331 1.00 87.44 70 ARG A N 1
ATOM 569 C CA . ARG A 1 70 ? -5.439 13.224 -8.471 1.00 87.44 70 ARG A CA 1
ATOM 570 C C . ARG A 1 70 ? -6.051 11.979 -7.846 1.00 87.44 70 ARG A C 1
ATOM 572 O O . ARG A 1 70 ? -6.524 12.049 -6.713 1.00 87.44 70 ARG 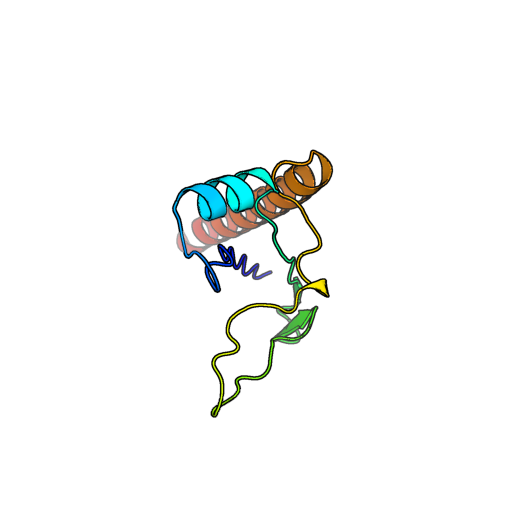A O 1
ATOM 579 N N . ASP A 1 71 ? -6.106 10.864 -8.569 1.00 89.56 71 ASP A N 1
ATOM 580 C CA . ASP A 1 71 ? -6.729 9.652 -8.043 1.00 89.56 71 ASP A CA 1
ATOM 581 C C . ASP A 1 71 ? -5.809 8.923 -7.061 1.00 89.56 71 ASP A C 1
ATOM 583 O O . ASP A 1 71 ? -6.275 8.486 -6.005 1.00 89.56 71 ASP A O 1
ATOM 587 N N . GLY A 1 72 ? -4.500 8.892 -7.324 1.00 87.38 72 GLY A N 1
ATOM 588 C CA . GLY A 1 72 ? -3.527 8.395 -6.352 1.00 87.38 72 GLY A CA 1
ATOM 589 C C . GLY A 1 72 ? -3.461 9.262 -5.094 1.00 87.38 72 GLY A C 1
ATOM 590 O O . GLY A 1 72 ? -3.465 8.721 -3.988 1.00 87.38 72 GLY A O 1
ATOM 591 N N . GLU A 1 73 ? -3.512 10.590 -5.227 1.00 88.81 73 GLU A N 1
ATOM 592 C CA . GLU A 1 73 ? -3.570 11.519 -4.093 1.00 88.81 73 GLU A CA 1
ATOM 593 C C . GLU A 1 73 ? -4.790 11.243 -3.198 1.00 88.81 73 GLU A C 1
ATOM 595 O O . GLU A 1 73 ? -4.663 11.167 -1.973 1.00 88.81 73 GLU A O 1
ATOM 600 N N . LYS A 1 74 ? -5.980 11.046 -3.786 1.00 92.50 74 LYS A N 1
ATOM 601 C CA . LYS A 1 74 ? -7.203 10.721 -3.029 1.00 92.50 74 LYS A CA 1
ATOM 602 C C . LYS A 1 74 ? -7.060 9.419 -2.248 1.00 92.50 74 LYS A C 1
ATOM 604 O O . LYS A 1 74 ? -7.446 9.373 -1.079 1.00 92.50 74 LYS A O 1
ATOM 609 N N . VAL A 1 75 ? -6.525 8.372 -2.881 1.00 89.75 75 VAL A N 1
ATOM 610 C CA . VAL A 1 75 ? -6.302 7.074 -2.225 1.00 89.75 75 VAL A CA 1
ATOM 611 C C . VAL A 1 75 ? -5.310 7.237 -1.077 1.00 89.75 75 VAL A C 1
ATOM 613 O O . VAL A 1 75 ? -5.586 6.803 0.041 1.00 89.75 75 VAL A O 1
ATOM 616 N N . PHE A 1 76 ? -4.199 7.931 -1.315 1.00 88.31 76 PHE A N 1
ATOM 617 C CA . PHE A 1 76 ? -3.186 8.165 -0.295 1.00 88.31 76 PHE A CA 1
ATOM 618 C C . PHE A 1 76 ? -3.743 8.962 0.892 1.00 88.31 76 PHE A C 1
ATOM 620 O O . PHE A 1 76 ? -3.555 8.591 2.050 1.00 88.31 76 PHE A O 1
ATOM 627 N N . ARG A 1 77 ? -4.507 10.024 0.618 1.00 91.50 77 ARG A N 1
ATOM 628 C CA . ARG A 1 77 ? -5.164 10.839 1.645 1.00 91.50 77 ARG A CA 1
ATOM 629 C C . ARG A 1 77 ? -6.147 10.017 2.478 1.00 91.50 77 ARG A C 1
ATOM 631 O O . ARG A 1 77 ? -6.133 10.145 3.698 1.00 91.50 77 ARG A O 1
ATOM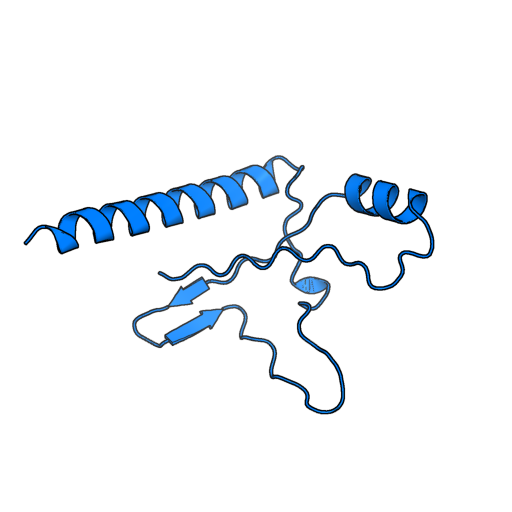 638 N N . ARG A 1 78 ? -6.954 9.152 1.848 1.00 92.06 78 ARG A N 1
ATOM 639 C CA . ARG A 1 78 ? -7.857 8.223 2.554 1.00 92.06 78 ARG A CA 1
ATOM 640 C C . ARG A 1 78 ? -7.079 7.362 3.546 1.00 92.06 78 ARG A C 1
ATOM 642 O O . ARG A 1 78 ? -7.430 7.327 4.720 1.00 92.06 78 ARG A O 1
ATOM 649 N N . VAL A 1 79 ? -6.002 6.729 3.083 1.00 88.19 79 VAL A N 1
ATOM 650 C CA . VAL A 1 79 ? -5.145 5.883 3.921 1.00 88.19 79 VAL A CA 1
ATOM 651 C C . VAL A 1 79 ? -4.568 6.668 5.104 1.00 88.19 79 VAL A C 1
ATOM 653 O O . VAL A 1 79 ? -4.615 6.197 6.238 1.00 88.19 79 VAL A O 1
ATOM 656 N N . VAL A 1 80 ? -4.058 7.880 4.870 1.00 89.25 80 VAL A N 1
ATOM 657 C CA . VAL A 1 80 ? -3.514 8.736 5.937 1.00 89.25 80 VAL A CA 1
ATOM 658 C C . VAL A 1 80 ? -4.575 9.065 6.989 1.00 89.25 80 VAL A C 1
ATOM 660 O O . VAL A 1 80 ? -4.289 8.993 8.185 1.00 89.25 80 VAL A O 1
ATOM 663 N N . GLU A 1 81 ? -5.793 9.409 6.575 1.00 91.94 81 GLU A N 1
ATOM 664 C CA . GLU A 1 81 ? -6.886 9.699 7.510 1.00 91.94 81 GLU A CA 1
ATOM 665 C C . GLU A 1 81 ? -7.321 8.456 8.302 1.00 91.94 81 GLU A C 1
ATOM 667 O O . GLU A 1 81 ? -7.544 8.545 9.512 1.00 91.94 81 GLU A O 1
ATOM 672 N N . GLU A 1 82 ? -7.350 7.278 7.674 1.00 85.94 82 GLU A N 1
ATOM 673 C CA . GLU A 1 82 ? -7.597 6.012 8.373 1.00 85.94 82 GLU A CA 1
ATOM 674 C C . GLU A 1 82 ? -6.523 5.737 9.436 1.00 85.94 82 GLU A C 1
ATOM 676 O O . GLU A 1 82 ? -6.851 5.402 10.577 1.00 85.94 82 GLU A O 1
ATOM 681 N N . VAL A 1 83 ? -5.242 5.933 9.107 1.00 85.25 83 VAL A N 1
ATOM 682 C CA . VAL A 1 83 ? -4.133 5.770 10.062 1.00 85.25 83 VAL A CA 1
ATOM 683 C C . VAL A 1 83 ? -4.252 6.750 11.225 1.00 85.25 83 VAL A C 1
ATOM 685 O O . VAL A 1 83 ? -4.153 6.333 12.380 1.00 85.25 83 VAL A O 1
ATOM 688 N N . LYS A 1 84 ? -4.517 8.033 10.953 1.00 88.75 84 LYS A N 1
ATOM 689 C CA . LYS A 1 84 ? -4.728 9.040 12.005 1.00 88.75 84 LYS A CA 1
ATOM 690 C C . LYS A 1 84 ? -5.860 8.636 12.944 1.00 88.75 84 LYS A C 1
ATOM 692 O O . LYS A 1 84 ? -5.674 8.675 14.157 1.00 88.75 84 LYS A O 1
ATOM 697 N N . SER A 1 85 ? -6.993 8.201 12.392 1.00 87.50 85 SER A N 1
ATOM 698 C CA . SER A 1 85 ? -8.144 7.742 13.173 1.00 87.50 85 SER A CA 1
ATOM 699 C C . SER A 1 85 ? -7.774 6.585 14.108 1.00 87.50 85 SER A C 1
ATOM 701 O O . SER A 1 85 ? -8.117 6.608 15.292 1.00 87.50 85 SER A O 1
ATOM 703 N N . MET A 1 86 ? -7.005 5.611 13.614 1.00 82.12 86 MET A N 1
ATOM 704 C CA . MET A 1 86 ? -6.541 4.481 14.422 1.00 82.12 86 MET A CA 1
ATOM 705 C C . MET A 1 86 ? -5.593 4.916 15.541 1.00 82.12 86 MET A C 1
ATOM 707 O O . MET A 1 86 ? -5.765 4.491 16.683 1.00 82.12 86 MET A O 1
ATOM 711 N N . CYS A 1 87 ? -4.634 5.795 15.246 1.00 85.00 87 CYS A N 1
ATOM 712 C CA . CYS A 1 87 ? -3.735 6.346 16.258 1.00 85.00 87 CYS A CA 1
ATOM 713 C C . CYS A 1 87 ? -4.509 7.102 17.348 1.00 85.00 87 CYS A C 1
ATOM 715 O O . CYS A 1 87 ? -4.262 6.885 18.532 1.00 85.00 87 CYS A O 1
ATOM 717 N N . SER A 1 88 ? -5.488 7.929 16.969 1.00 87.31 88 SER A N 1
ATOM 718 C CA . SER A 1 88 ? -6.336 8.643 17.928 1.00 87.31 88 SER A CA 1
ATOM 719 C C . SER A 1 88 ? -7.138 7.695 18.825 1.00 87.31 88 SER A C 1
ATOM 721 O O . SER A 1 88 ? -7.261 7.953 20.021 1.00 87.31 88 SER A O 1
ATOM 723 N N . ALA A 1 89 ? -7.642 6.580 18.288 1.00 80.69 89 ALA A N 1
ATOM 724 C CA . ALA A 1 89 ? -8.360 5.578 19.076 1.00 80.69 89 ALA A CA 1
ATOM 725 C C . ALA A 1 89 ? -7.462 4.895 20.125 1.00 80.69 89 ALA A C 1
ATOM 727 O O . ALA A 1 89 ? -7.912 4.642 21.242 1.00 80.69 89 ALA A O 1
ATOM 728 N N . ILE A 1 90 ? -6.187 4.652 19.801 1.00 78.88 90 ILE A N 1
ATOM 729 C CA . ILE A 1 90 ? -5.210 4.083 20.742 1.00 78.88 90 ILE A CA 1
ATOM 730 C C . ILE A 1 90 ? -4.922 5.070 21.880 1.00 78.88 90 ILE A C 1
ATOM 732 O O . ILE A 1 90 ? -4.937 4.681 23.043 1.00 78.88 90 ILE A O 1
ATOM 736 N N . THR A 1 91 ? -4.716 6.356 21.574 1.00 64.19 91 THR A N 1
ATOM 737 C CA . THR A 1 91 ? -4.433 7.384 22.594 1.00 64.19 91 THR A CA 1
ATOM 738 C C . THR A 1 91 ? -5.549 7.504 23.640 1.00 64.19 91 THR A C 1
ATOM 740 O O . THR A 1 91 ? -5.269 7.734 24.815 1.00 64.19 91 THR A O 1
ATOM 743 N N . ILE A 1 92 ? -6.807 7.3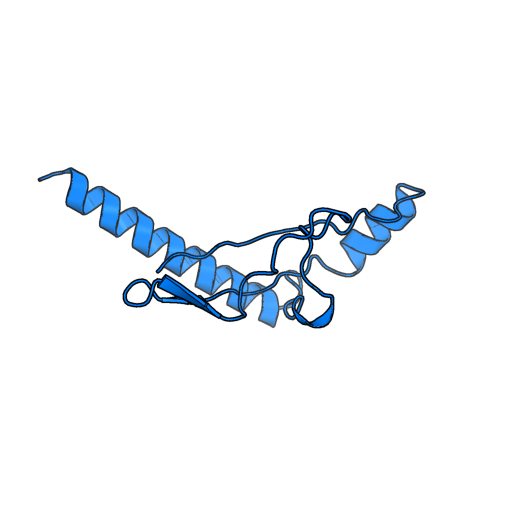01 23.237 1.00 60.34 92 ILE A N 1
ATOM 744 C CA . ILE A 1 92 ? -7.964 7.336 24.143 1.00 60.34 92 ILE A CA 1
ATOM 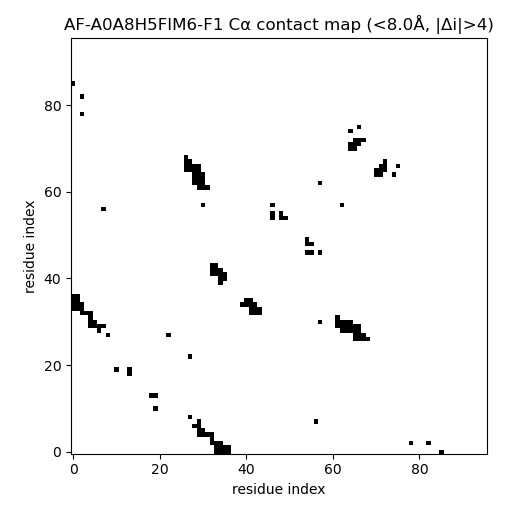745 C C . ILE A 1 92 ? -7.996 6.102 25.063 1.00 60.34 92 ILE A C 1
ATOM 747 O O . ILE A 1 92 ? -8.340 6.225 26.235 1.00 60.34 92 ILE A O 1
ATOM 751 N N . GLN A 1 93 ? -7.599 4.924 24.571 1.00 53.00 93 GLN A N 1
ATOM 752 C CA . GLN A 1 93 ? -7.610 3.678 25.352 1.00 53.00 93 GLN A CA 1
ATOM 753 C C . GLN A 1 93 ? -6.466 3.574 26.370 1.00 53.00 93 GLN A C 1
ATOM 755 O O . GLN A 1 93 ? -6.633 2.926 27.395 1.00 53.00 93 GLN A O 1
ATOM 760 N N . SER A 1 94 ? -5.337 4.244 26.134 1.00 54.41 94 SER A N 1
ATOM 761 C CA . SER A 1 94 ? -4.184 4.253 27.053 1.00 54.41 94 SER A CA 1
ATOM 762 C C . SER A 1 94 ? -4.366 5.141 28.294 1.00 54.41 94 SER A C 1
ATOM 764 O O . SER A 1 94 ? -3.450 5.243 29.105 1.00 54.41 94 SER A O 1
ATOM 766 N N . SER A 1 95 ? -5.507 5.829 28.415 1.00 50.72 95 SER A N 1
ATOM 767 C CA . SER A 1 95 ? -5.817 6.762 29.512 1.00 50.72 95 SER A CA 1
ATOM 768 C C . SER A 1 95 ? -6.835 6.202 30.520 1.00 50.72 95 SER A C 1
ATOM 770 O O . SER A 1 95 ? -7.401 6.966 31.301 1.00 50.72 95 SER A O 1
ATOM 772 N N . THR A 1 96 ? -7.091 4.889 30.485 1.00 40.56 96 THR A N 1
ATOM 773 C CA . THR A 1 96 ? -7.940 4.147 31.440 1.00 40.56 96 THR A CA 1
ATOM 774 C C . THR A 1 96 ? -7.130 3.021 32.065 1.00 40.56 96 THR A C 1
ATOM 776 O O . THR A 1 96 ? -7.307 2.779 33.277 1.00 40.56 96 THR A O 1
#

=== Feature glossary ===
A reading guide for the features in this record.

Start from the sequence.

  · Sequence gives the chain of amino acids in standard one-letter code (A=alanine, C=cysteine, …, Y=tyrosine), read N→C. It is the only feature that is directly encoded by the gene; all structural features are derived from the folded form of this sequence.

Fold it, and you get atomic coordinates and the backbone conformation that goes with them.

  · The mmCIF table is the protein's shape written out atom by atom. For each backbone N, Cα, C, and carbonyl O, it records an (x, y, z) coordinate triple in Å plus the residue type, chain letter, and residue number.

  · Backbone dihedral angles. Every residue except chain termini has a φ (preceding-C → N → Cα → C) and a ψ (N → Cα → C → next-N). They ar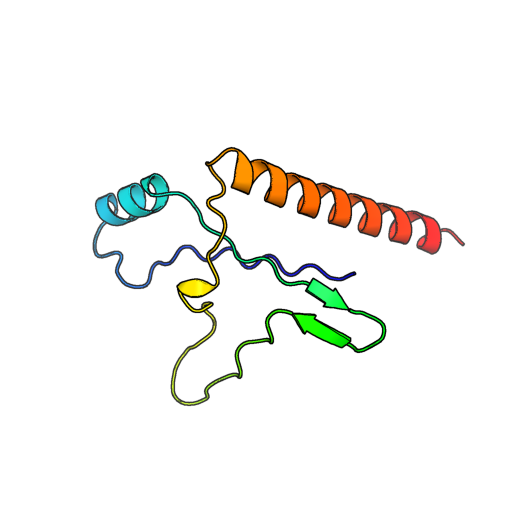e reported in degrees following the IUPAC sign convention. Secondary structure is essentially a statement about which (φ, ψ) basin each residue occupies.

  · DSSP 8-state secondary structure assigns each residue one of H (α-helix), G (3₁₀-helix), I (π-helix), E (extended β-strand), B (isolated β-bridge), T (hydrogen-bonded turn), S (bend), or '-' (coil). The assignment is computed from backbone hydrogen-bond geometry via the Kabsch–Sander algorithm.

  · P-SEA three-state annotation labels each residue as helix, strand, or coil based purely on the geometry of the Cα trace. It serves as a fallback when the full backbone (and thus DSSP) is unavailable.

Summarize the fold with a handful of shape descriptors and a per-residue structural alphabet.

  · Radius of gyration (Rg) is the root-mean-square distance of Cα atoms from their centroid — a single number for overall size and compactness. A globular domain of N residues has Rg ≈ 2.2·N^0.38 Å; an extended or disordered chain has a much larger Rg. The Cα contact count is the number of residue pairs whose Cα atoms are within 8 Å and are more than four positions apart in sequence — a standard proxy for tertiary packing density. The bounding box is the smallest axis-aligned box enclosing all Cα atoms.

  · Foldseek's 3Di representation compresses backbone geometry into a per-residue letter drawn from a learned twenty-state alphabet. It captur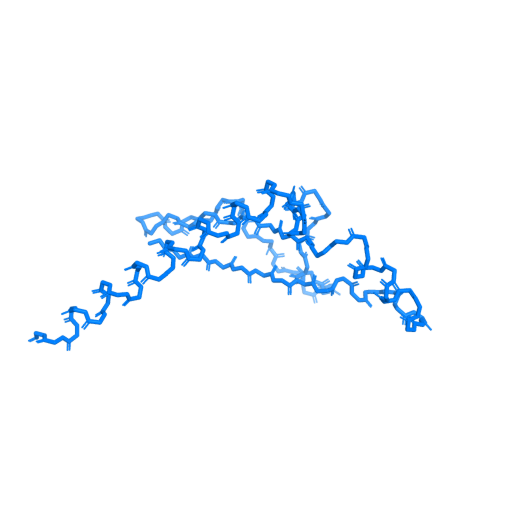es the tertiary interaction pattern around each residue — which residues are packed against it in space, regardless of where they are in sequence.

  · Accessible surface area quantifies burial. A residue with SASA near zero is packed into the hydrophobic core; one with SASA >100 Å² sits on the surface. Computed here via the Shrake–Rupley numerical algorithm with a 1.4 Å probe.

Ask how reliable the model is.

  · For AlphaFold models, the B-factor field carries pLDDT — the model's own estimate of local accuracy on a 0–100 scale. Regions with pLDDT<50 should be treated as essentially unmodeled; they often correspond to intrinsically disordered segments.

  · For experimental (PDB) structures, the B-factor (temperature factor) quantifies the positional spread of each atom in the crystal — a combination of thermal vibration and static disorder — in units of Å². High B-factors mark flexible loops or poorly resolved regions; low B-factors mark the rigid, well-ordered core.

  · PAE(i, j) answers: if I align the predicted and true structures on residue i, how far off (in Å) do I expect residue j to be? A block-diagonal PAE matrix with low values on the blocks and high values off-diagonal is the signature of a multi-domain protein with confidently predicted domains but uncertain inter-domain orientation.

Place it in context: what it resembles, what it is annotated as, and how it looks.

  · Structural nearest neighbors (via Foldseek easy-search vs the PDB). Reported per hit: target PDB id, E-value, and alignment TM-score. A TM-score above ~0.5 is the conventional threshold for 'same fold'.

  · Functional annotations link the protein to curated databases. InterPro entries identify conserved domains and families by matching the sequence against member-database signatures (Pfam, PROSITE, CDD, …). Gene Ontology (GO) terms describe molecular function, biological process, and cellular component in a controlled vocabulary. CATH places the structure in a hierarchical fold classification (Class/Architecture/Topology/Homologous-superfamily). The organism is the source species.

  · Plot images: a contact map (which residues are close in 3D, as an N×N binary image), a Ramachandran scatter (backbone torsion angles, revealing secondary-structure composition at a glance), and — for AlphaFold structures — a PAE heatmap (pairwise prediction confidence).

  · Structure images are PyMOL renders from six orthogonal camera directions. Cartoon representation draws helices as coils and strands as arrows; sticks shows the backbone as bonds; surface shows the solvent-excluded envelope. Rainbow coloring maps sequence position to hue (blue→red, N→C); chain coloring assigns a distinct color per polypeptide.